Protein AF-A0A6I6S9I1-F1 (afdb_monomer)

Sequence (109 aa):
MADEYRVDLSALEDTVRKLNSILKDLGNAHSDSRYKTSLSQNALGADAAGATFLEARKLTNAHADMKGAIESIVGHLHDVMNTFGTKTKKVHGHYQNQEAETAANMSGS

Structure (mmCIF, N/CA/C/O backbone):
data_AF-A0A6I6S9I1-F1
#
_entry.id   AF-A0A6I6S9I1-F1
#
loop_
_atom_site.group_PDB
_atom_site.id
_atom_site.type_symbol
_atom_site.label_atom_id
_atom_site.label_alt_id
_atom_site.label_comp_id
_atom_site.label_asym_id
_atom_site.label_entity_id
_atom_site.label_seq_id
_atom_site.pdbx_PDB_ins_code
_atom_site.Cartn_x
_atom_site.Cartn_y
_atom_site.Cartn_z
_atom_site.occupancy
_atom_site.B_iso_or_equiv
_atom_site.auth_seq_id
_atom_site.auth_comp_id
_atom_site.auth_asym_id
_atom_site.auth_atom_id
_atom_site.pdbx_PDB_model_num
ATOM 1 N N . ME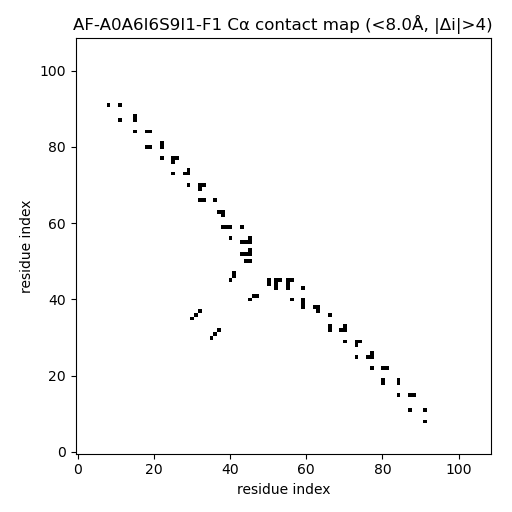T A 1 1 ? -17.787 -13.783 44.047 1.00 40.50 1 MET A N 1
ATOM 2 C CA . MET A 1 1 ? -16.548 -14.154 43.334 1.00 40.50 1 MET A CA 1
ATOM 3 C C . MET A 1 1 ? -16.792 -13.909 41.852 1.00 40.50 1 MET A C 1
ATOM 5 O O . MET A 1 1 ? -17.043 -14.847 41.110 1.00 40.50 1 MET A O 1
ATOM 9 N N . ALA A 1 2 ? -16.854 -12.640 41.455 1.00 38.88 2 ALA A N 1
ATOM 10 C CA . ALA A 1 2 ? -16.851 -12.262 40.052 1.00 38.88 2 ALA A CA 1
ATOM 11 C C . ALA A 1 2 ? -15.402 -11.885 39.754 1.00 38.88 2 ALA A C 1
ATOM 13 O O . ALA A 1 2 ? -15.014 -10.733 39.923 1.00 38.88 2 ALA A O 1
ATOM 14 N N . ASP A 1 3 ? -14.590 -12.881 39.396 1.00 42.09 3 ASP A N 1
ATOM 15 C CA . ASP A 1 3 ? -13.393 -12.637 38.586 1.00 42.09 3 ASP A CA 1
ATOM 16 C C . ASP A 1 3 ? -13.891 -12.227 37.197 1.00 42.09 3 ASP A C 1
ATOM 18 O O . ASP A 1 3 ? -13.852 -12.969 36.216 1.00 42.09 3 ASP A O 1
ATOM 22 N N . GLU A 1 4 ? -14.518 -11.057 37.160 1.00 48.62 4 GLU A N 1
ATOM 23 C CA . GLU A 1 4 ? -14.926 -10.397 35.947 1.00 48.62 4 GLU A CA 1
ATOM 24 C C . GLU A 1 4 ? -13.620 -10.010 35.276 1.00 48.62 4 GLU A C 1
ATOM 26 O O . GLU A 1 4 ? -12.825 -9.251 35.836 1.00 48.62 4 GLU A O 1
ATOM 31 N N . TYR A 1 5 ? -13.356 -10.620 34.121 1.00 47.31 5 TYR A N 1
ATOM 32 C CA . TYR A 1 5 ? -12.348 -10.168 33.179 1.00 47.31 5 TYR A CA 1
ATOM 33 C C . TYR A 1 5 ? -12.584 -8.674 32.952 1.00 47.31 5 TYR A C 1
ATOM 35 O O . TYR A 1 5 ? -13.346 -8.281 32.070 1.00 47.31 5 TYR A O 1
ATOM 43 N N . ARG A 1 6 ? -11.956 -7.838 33.782 1.00 54.22 6 ARG A N 1
ATOM 44 C CA . ARG A 1 6 ? -11.895 -6.396 33.623 1.00 54.22 6 ARG A CA 1
ATOM 45 C C . ARG A 1 6 ? -11.070 -6.202 32.368 1.00 54.22 6 ARG A C 1
ATOM 47 O O . ARG A 1 6 ? -9.842 -6.214 32.405 1.00 54.22 6 ARG A O 1
ATOM 54 N N . VAL A 1 7 ? -11.754 -6.192 31.228 1.00 59.97 7 VAL A N 1
ATOM 55 C CA . VAL A 1 7 ? -11.137 -5.900 29.945 1.00 59.97 7 VAL A CA 1
ATOM 56 C C . VAL A 1 7 ? -10.503 -4.538 30.118 1.00 59.97 7 VAL A C 1
ATOM 58 O O . VAL A 1 7 ? -11.198 -3.557 30.358 1.00 59.97 7 VAL A O 1
ATOM 61 N N . ASP A 1 8 ? -9.175 -4.505 30.090 1.00 66.25 8 ASP A N 1
ATOM 62 C CA . ASP A 1 8 ? -8.425 -3.285 30.322 1.00 66.25 8 ASP A CA 1
ATOM 63 C C . ASP A 1 8 ? -8.632 -2.368 29.114 1.00 66.25 8 ASP A C 1
ATOM 65 O O . ASP A 1 8 ? -7.959 -2.456 28.081 1.00 66.25 8 ASP A O 1
ATOM 69 N N . LEU A 1 9 ? -9.668 -1.536 29.214 1.00 66.25 9 LEU A N 1
ATOM 70 C CA . LEU A 1 9 ? -10.119 -0.634 28.162 1.00 66.25 9 LEU A CA 1
ATOM 71 C C . LEU A 1 9 ? -8.999 0.324 27.736 1.00 66.25 9 LEU A C 1
ATOM 73 O O . LEU A 1 9 ? -8.953 0.715 26.569 1.00 66.25 9 LEU A O 1
ATOM 77 N N . SER A 1 10 ? -8.061 0.617 28.644 1.00 69.12 10 SER A N 1
ATOM 78 C CA . SER A 1 10 ? -6.872 1.426 28.377 1.00 69.12 10 SER A CA 1
ATOM 79 C C . SER A 1 10 ? -5.887 0.722 27.432 1.00 69.12 10 SER A C 1
ATOM 81 O O . SER A 1 10 ? -5.452 1.300 26.433 1.00 69.12 10 SER A O 1
ATOM 83 N N . ALA A 1 11 ? -5.614 -0.567 27.660 1.00 71.19 11 ALA A N 1
ATOM 84 C CA . ALA A 1 11 ? -4.769 -1.377 26.786 1.00 71.19 11 ALA A CA 1
ATOM 85 C C . ALA A 1 11 ? -5.398 -1.541 25.394 1.00 71.19 11 ALA A C 1
ATOM 87 O O . ALA A 1 11 ? -4.699 -1.560 24.375 1.00 71.19 11 ALA A O 1
ATOM 88 N N . LEU A 1 12 ? -6.729 -1.617 25.333 1.00 67.81 12 LEU A N 1
ATOM 89 C CA . LEU A 1 12 ? -7.472 -1.685 24.082 1.00 67.81 12 LEU A CA 1
ATOM 90 C C . LEU A 1 12 ? -7.345 -0.378 23.271 1.00 67.81 12 LEU A C 1
ATOM 92 O O . LEU A 1 12 ? -7.063 -0.431 22.071 1.00 67.81 12 LEU A O 1
ATOM 96 N N . GLU A 1 13 ? -7.481 0.787 23.913 1.00 68.75 13 GLU A N 1
ATOM 97 C CA . GLU A 1 13 ? -7.262 2.097 23.279 1.00 68.75 13 GLU A CA 1
ATOM 98 C C . GLU A 1 13 ? -5.825 2.277 22.779 1.00 68.75 13 GLU A C 1
ATOM 100 O O . GLU A 1 13 ? -5.612 2.730 21.649 1.00 68.75 13 GLU A O 1
ATOM 105 N N . ASP A 1 14 ? -4.833 1.879 23.575 1.00 77.19 14 ASP A N 1
ATOM 106 C CA . ASP A 1 14 ? -3.425 1.945 23.179 1.00 77.19 14 ASP A CA 1
ATOM 107 C C . ASP A 1 14 ? -3.120 1.032 21.992 1.00 77.19 14 ASP A C 1
ATOM 109 O O . ASP A 1 14 ? -2.362 1.401 21.087 1.00 77.19 14 ASP A O 1
ATOM 113 N N . THR A 1 15 ? -3.755 -0.139 21.943 1.00 70.94 15 THR A N 1
ATOM 114 C CA . THR A 1 15 ? -3.658 -1.041 20.794 1.00 70.94 15 THR A CA 1
ATOM 115 C C . THR A 1 15 ? -4.257 -0.380 19.551 1.00 70.94 15 THR A C 1
ATOM 117 O O . THR A 1 15 ? -3.608 -0.346 18.507 1.00 70.94 15 THR A O 1
ATOM 120 N N . VAL A 1 16 ? -5.436 0.245 19.653 1.00 70.94 16 VAL A N 1
ATOM 121 C CA . VAL A 1 16 ? -6.044 1.005 18.543 1.00 70.94 16 VAL A CA 1
ATOM 122 C C . VAL A 1 16 ? -5.146 2.157 18.085 1.00 70.94 16 VAL A C 1
ATOM 124 O O . VAL A 1 16 ? -4.990 2.359 16.880 1.00 70.94 16 VAL A O 1
ATOM 127 N N . ARG A 1 17 ? -4.514 2.899 19.004 1.00 78.81 17 ARG A N 1
ATOM 128 C CA . ARG A 1 17 ? -3.569 3.975 18.653 1.00 78.81 17 ARG A CA 1
ATOM 129 C C . ARG A 1 17 ? -2.359 3.455 17.886 1.00 78.81 17 ARG A C 1
ATOM 131 O O . ARG A 1 17 ? -2.033 4.010 16.838 1.00 78.81 17 ARG A O 1
ATOM 138 N N . LYS A 1 18 ? -1.718 2.385 18.368 1.00 78.94 18 LYS A N 1
ATOM 139 C CA . LYS A 1 18 ? -0.563 1.768 17.694 1.00 78.94 18 LYS A CA 1
ATOM 140 C C . LYS A 1 18 ? -0.939 1.275 16.298 1.00 78.94 18 LYS A C 1
ATOM 142 O O . LYS A 1 18 ? -0.224 1.551 15.340 1.00 78.94 18 LYS A O 1
ATOM 147 N N . LEU A 1 19 ? -2.098 0.633 16.162 1.00 68.94 19 LEU A N 1
ATOM 148 C CA . LEU A 1 19 ? -2.598 0.165 14.870 1.00 68.94 19 LEU A CA 1
ATOM 149 C C . LEU A 1 19 ? -2.907 1.322 13.911 1.00 68.94 19 LEU A C 1
ATOM 151 O O . LEU A 1 19 ? -2.557 1.239 12.738 1.00 68.94 19 LEU A O 1
ATOM 155 N N . ASN A 1 20 ? -3.487 2.422 14.398 1.00 68.69 20 ASN A N 1
ATOM 156 C CA . ASN A 1 20 ? -3.704 3.626 13.590 1.00 68.69 20 ASN A CA 1
ATOM 157 C C . ASN A 1 20 ? -2.385 4.270 13.132 1.00 68.69 20 ASN A C 1
ATOM 159 O O . ASN A 1 20 ? -2.317 4.775 12.013 1.00 68.69 20 ASN A O 1
ATOM 163 N N . SER A 1 21 ? -1.333 4.238 13.959 1.00 79.69 21 SER A N 1
ATOM 164 C CA . SER A 1 21 ? 0.001 4.706 13.553 1.00 79.69 21 SER A CA 1
ATOM 165 C C . SER A 1 21 ? 0.568 3.847 12.427 1.00 79.69 21 SER A C 1
ATOM 167 O O . SER A 1 21 ? 0.985 4.377 11.404 1.00 79.69 21 SER A O 1
ATOM 169 N N . ILE A 1 22 ? 0.499 2.521 12.569 1.00 75.44 22 ILE A N 1
ATOM 170 C CA . ILE A 1 22 ? 0.956 1.580 11.537 1.00 75.44 22 ILE A CA 1
ATOM 171 C C . ILE A 1 22 ? 0.140 1.751 10.246 1.00 75.44 22 ILE A C 1
ATOM 173 O O . ILE A 1 22 ? 0.705 1.727 9.159 1.00 75.44 22 ILE A O 1
ATOM 177 N N . LEU A 1 23 ? -1.173 1.986 10.345 1.00 69.81 23 LEU A N 1
ATOM 178 C CA . LEU A 1 23 ? -2.040 2.327 9.208 1.00 69.81 23 LEU A CA 1
ATOM 179 C C . LEU A 1 23 ? -1.582 3.597 8.490 1.00 69.81 23 LEU A C 1
ATOM 181 O O . LEU A 1 23 ? -1.544 3.629 7.262 1.00 69.81 23 LEU A O 1
ATOM 185 N N . LYS A 1 24 ? -1.222 4.637 9.245 1.00 77.50 24 LYS A N 1
ATOM 186 C CA . LYS A 1 24 ? -0.705 5.891 8.690 1.00 77.50 24 LYS A CA 1
ATOM 187 C C . LYS A 1 24 ? 0.625 5.667 7.967 1.00 77.50 24 LYS A C 1
ATOM 189 O O . LYS A 1 24 ? 0.799 6.154 6.852 1.00 77.50 24 LYS A O 1
ATOM 194 N N . ASP A 1 25 ? 1.525 4.893 8.564 1.00 78.81 25 ASP A N 1
ATOM 195 C CA . ASP A 1 25 ? 2.823 4.565 7.970 1.00 78.81 25 ASP A CA 1
ATOM 196 C C . ASP A 1 25 ? 2.663 3.695 6.713 1.00 78.81 25 ASP A C 1
ATOM 198 O O . ASP A 1 25 ? 3.315 3.943 5.698 1.00 78.81 25 ASP A O 1
ATOM 202 N N . LEU A 1 26 ? 1.717 2.750 6.721 1.00 70.00 26 LEU A N 1
ATOM 203 C CA . LEU A 1 26 ? 1.327 1.972 5.542 1.00 70.00 26 LEU A CA 1
ATOM 204 C C . LEU A 1 26 ? 0.678 2.839 4.459 1.00 70.00 26 LEU A C 1
ATOM 206 O O . LEU A 1 26 ? 0.934 2.617 3.283 1.00 70.00 26 LEU A O 1
ATOM 210 N N . GLY A 1 27 ? -0.119 3.847 4.818 1.00 71.38 27 GLY A N 1
ATOM 211 C CA . GLY A 1 27 ? -0.679 4.809 3.862 1.00 71.38 27 GLY A CA 1
ATOM 212 C C . GLY A 1 27 ? 0.404 5.640 3.166 1.00 71.38 27 GLY A C 1
ATOM 213 O O . GLY A 1 27 ? 0.338 5.869 1.953 1.00 71.38 27 GLY A O 1
ATOM 214 N N . ASN A 1 28 ? 1.446 6.023 3.909 1.00 78.50 28 ASN A N 1
ATOM 215 C CA . ASN A 1 28 ? 2.637 6.658 3.346 1.00 78.50 28 ASN A CA 1
ATOM 216 C C . ASN A 1 28 ? 3.389 5.686 2.427 1.00 78.50 28 ASN A C 1
ATOM 218 O O . ASN A 1 28 ? 3.717 6.054 1.305 1.00 78.50 28 ASN A O 1
ATOM 222 N N . ALA A 1 29 ? 3.583 4.430 2.843 1.00 73.31 29 ALA A N 1
ATOM 223 C CA . ALA A 1 29 ? 4.219 3.397 2.023 1.00 73.31 29 ALA A CA 1
ATOM 224 C C . ALA A 1 29 ? 3.414 3.056 0.754 1.00 73.31 29 ALA A C 1
ATOM 226 O O . ALA A 1 29 ? 3.992 2.833 -0.308 1.00 73.31 29 ALA A O 1
ATOM 227 N N . HIS A 1 30 ? 2.082 3.062 0.821 1.00 71.50 30 HIS A N 1
ATOM 228 C CA . HIS A 1 30 ? 1.200 2.904 -0.336 1.00 71.50 30 HIS A CA 1
ATOM 229 C C . HIS A 1 30 ? 1.362 4.076 -1.308 1.00 71.50 30 HIS A C 1
ATOM 231 O O . HIS A 1 30 ? 1.519 3.881 -2.508 1.00 71.50 30 HIS A O 1
ATOM 237 N N . SER A 1 31 ? 1.375 5.306 -0.793 1.00 76.12 31 SER A N 1
ATOM 238 C CA . SER A 1 31 ? 1.571 6.502 -1.618 1.00 76.12 31 SER A CA 1
ATOM 239 C C . SER A 1 31 ? 2.965 6.523 -2.251 1.00 76.12 31 SER A C 1
ATOM 241 O O . SER A 1 31 ? 3.109 6.789 -3.443 1.00 76.12 31 SER A O 1
ATOM 243 N N . ASP A 1 32 ? 3.993 6.171 -1.485 1.00 76.81 32 ASP A N 1
ATOM 244 C CA . ASP A 1 32 ? 5.375 6.121 -1.952 1.00 76.81 32 ASP A CA 1
ATOM 245 C C . ASP A 1 32 ? 5.584 5.006 -2.980 1.00 76.81 32 ASP A C 1
ATOM 247 O O . ASP A 1 32 ? 6.132 5.258 -4.053 1.00 76.81 32 ASP A O 1
ATOM 251 N N . SER A 1 33 ? 5.077 3.798 -2.725 1.00 69.25 33 SER A N 1
ATOM 252 C CA . SER A 1 33 ? 5.109 2.716 -3.715 1.00 69.25 33 SER A CA 1
ATOM 253 C C .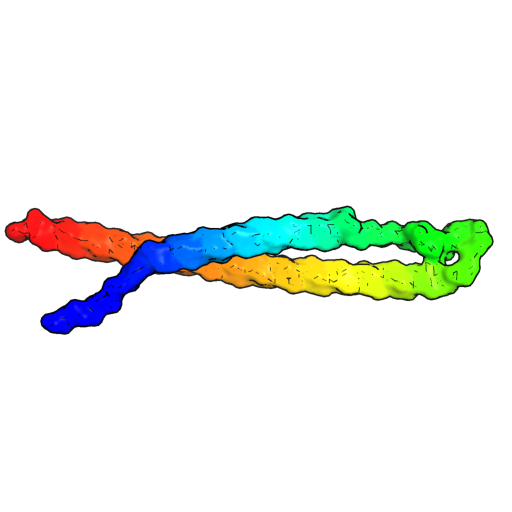 SER A 1 33 ? 4.354 3.113 -4.984 1.00 69.25 33 SER A C 1
ATOM 255 O O . SER A 1 33 ? 4.879 2.936 -6.080 1.00 69.25 33 SER A O 1
ATOM 257 N N . ARG A 1 34 ? 3.198 3.775 -4.874 1.00 72.50 34 ARG A N 1
ATOM 258 C CA . ARG A 1 34 ? 2.391 4.160 -6.036 1.00 72.50 34 ARG A CA 1
ATOM 259 C C . ARG A 1 34 ? 3.011 5.263 -6.889 1.00 72.50 34 ARG A C 1
ATOM 261 O O . ARG A 1 34 ? 2.958 5.158 -8.118 1.00 72.50 34 ARG A O 1
ATOM 268 N N . TYR A 1 35 ? 3.578 6.294 -6.262 1.00 76.69 35 TYR A N 1
ATOM 269 C CA . TYR A 1 35 ? 3.993 7.526 -6.945 1.00 76.69 35 TYR A CA 1
ATOM 270 C C . TYR A 1 35 ? 5.507 7.731 -7.023 1.00 76.69 35 TYR A C 1
ATOM 272 O O . TYR A 1 35 ? 5.973 8.357 -7.970 1.00 76.69 35 TYR A O 1
ATOM 280 N N . LYS A 1 36 ? 6.291 7.220 -6.067 1.00 76.00 36 LYS A N 1
ATOM 281 C CA . LYS A 1 36 ? 7.751 7.430 -6.034 1.00 76.00 36 LYS A CA 1
ATOM 282 C C . LYS A 1 36 ? 8.548 6.314 -6.693 1.00 76.00 36 LYS A C 1
ATOM 284 O O . LYS A 1 36 ? 9.715 6.522 -7.004 1.00 76.00 36 LYS A O 1
ATOM 289 N N . THR A 1 37 ? 7.940 5.152 -6.928 1.00 72.56 37 THR A N 1
ATOM 290 C CA . THR A 1 37 ? 8.611 4.044 -7.626 1.00 72.56 37 THR A CA 1
ATOM 291 C C . THR A 1 37 ? 8.231 3.948 -9.100 1.00 72.56 37 THR A C 1
ATOM 293 O O . THR A 1 37 ? 8.724 3.078 -9.796 1.00 72.56 37 THR A O 1
ATOM 296 N N . SER A 1 38 ? 7.362 4.813 -9.635 1.00 73.81 38 SER A N 1
ATOM 297 C CA . SER A 1 38 ? 6.932 4.673 -11.030 1.00 73.81 38 SER A CA 1
ATOM 298 C C . SER A 1 38 ? 8.096 4.867 -12.008 1.00 73.81 38 SER A C 1
ATOM 300 O O . SER A 1 38 ? 8.679 5.949 -12.079 1.00 73.81 38 SER A O 1
ATOM 302 N N . LEU A 1 39 ? 8.371 3.843 -12.812 1.00 77.56 39 LEU A N 1
ATOM 303 C CA . LEU A 1 39 ? 9.321 3.895 -13.916 1.00 77.56 39 LEU A CA 1
ATOM 304 C C . LEU A 1 39 ? 8.541 3.980 -15.236 1.00 77.56 39 LEU A C 1
ATOM 306 O O . LEU A 1 39 ? 7.691 3.131 -15.504 1.00 77.56 39 LEU A O 1
ATOM 310 N N . SER A 1 40 ? 8.787 5.009 -16.053 1.00 76.75 40 SER A N 1
ATOM 311 C CA . SER A 1 40 ? 8.131 5.129 -17.364 1.00 76.75 40 SER A CA 1
ATOM 312 C C . SER A 1 40 ? 8.715 4.123 -18.363 1.00 76.75 40 SER A C 1
ATOM 314 O O . SER A 1 40 ? 9.886 3.755 -18.266 1.00 76.75 40 SER A O 1
ATOM 316 N N . GLN A 1 41 ? 7.925 3.696 -19.356 1.00 69.94 41 GLN A N 1
ATOM 317 C CA . GLN A 1 41 ? 8.375 2.720 -20.365 1.00 69.94 41 GLN A CA 1
ATOM 318 C C . GLN A 1 41 ? 9.6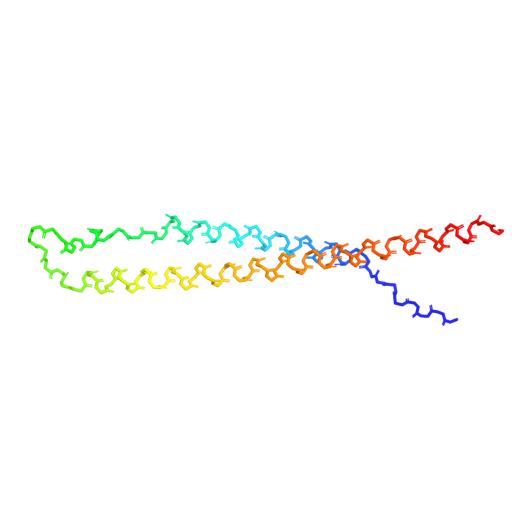38 3.156 -21.120 1.00 69.94 41 GLN A C 1
ATOM 320 O O . GLN A 1 41 ? 10.468 2.314 -21.460 1.00 69.94 41 GLN A O 1
ATOM 325 N N . ASN A 1 42 ? 9.834 4.468 -21.266 1.00 72.00 42 ASN A N 1
ATOM 326 C CA . ASN A 1 42 ? 10.992 5.047 -21.943 1.00 72.00 42 ASN A CA 1
ATOM 327 C C . ASN A 1 42 ? 12.115 5.470 -20.993 1.00 72.00 42 ASN A C 1
ATOM 329 O O . ASN A 1 42 ? 13.157 5.909 -21.472 1.00 72.00 42 ASN A O 1
ATOM 333 N N . ALA A 1 43 ? 11.955 5.326 -19.672 1.00 73.88 43 ALA A N 1
ATOM 334 C CA . ALA A 1 43 ? 12.979 5.722 -18.699 1.00 73.88 43 ALA A CA 1
ATOM 335 C C . ALA A 1 43 ? 14.301 4.966 -18.896 1.00 73.88 43 ALA A C 1
ATOM 337 O O . ALA A 1 43 ? 15.369 5.499 -18.614 1.00 73.88 43 ALA A O 1
ATOM 338 N N . LEU A 1 44 ? 14.224 3.736 -19.410 1.00 76.19 44 LEU A N 1
ATOM 339 C CA . LEU A 1 44 ? 15.381 2.897 -19.726 1.00 76.19 44 LEU A CA 1
ATOM 340 C C . LEU A 1 44 ? 15.801 2.983 -21.202 1.00 76.19 44 LEU A C 1
ATOM 342 O O . LEU A 1 44 ? 16.607 2.178 -21.660 1.00 76.19 44 LEU A O 1
ATOM 346 N N . GLY A 1 45 ? 15.241 3.931 -21.959 1.00 68.62 45 GLY A N 1
ATOM 347 C CA . GLY A 1 45 ? 15.601 4.173 -23.354 1.00 68.62 45 GLY A CA 1
ATOM 348 C C . GLY A 1 45 ? 15.119 3.110 -24.340 1.00 68.62 45 GLY A C 1
ATOM 349 O O . GLY A 1 45 ? 15.609 3.109 -25.458 1.00 68.62 45 GLY A O 1
ATOM 350 N N . ALA A 1 46 ? 14.174 2.236 -23.965 1.00 68.31 46 ALA A N 1
ATOM 351 C CA . ALA A 1 46 ? 13.706 1.117 -24.795 1.00 68.31 46 ALA A CA 1
ATOM 352 C C . ALA A 1 46 ? 13.286 1.521 -26.223 1.00 68.31 46 ALA A C 1
ATOM 354 O O . ALA A 1 46 ? 13.561 0.787 -27.168 1.00 68.31 46 ALA A O 1
ATOM 355 N N . ASP A 1 47 ? 12.659 2.693 -26.365 1.00 69.31 47 ASP A N 1
ATOM 356 C CA . ASP A 1 47 ? 12.093 3.181 -27.629 1.00 69.31 47 ASP A CA 1
ATOM 357 C C . ASP A 1 47 ? 12.887 4.363 -28.232 1.00 69.31 47 ASP A C 1
ATOM 359 O O . ASP A 1 47 ? 12.413 5.050 -29.138 1.00 69.31 47 ASP A O 1
ATOM 363 N N . ALA A 1 48 ? 14.100 4.638 -27.732 1.00 72.12 48 ALA A N 1
ATOM 364 C CA . ALA A 1 48 ? 14.950 5.712 -28.247 1.00 72.12 48 ALA A CA 1
ATOM 365 C C . ALA A 1 48 ? 15.724 5.278 -29.507 1.00 72.12 48 ALA A C 1
ATOM 367 O O . ALA A 1 48 ? 16.205 4.149 -29.616 1.00 72.12 48 ALA A O 1
ATOM 368 N N . ALA A 1 49 ? 15.910 6.195 -30.461 1.00 69.38 49 ALA A N 1
ATOM 369 C CA . ALA A 1 49 ? 16.765 5.940 -31.619 1.00 69.38 49 ALA A CA 1
ATOM 370 C C . ALA A 1 49 ? 18.217 5.699 -31.159 1.00 69.38 49 ALA A C 1
ATOM 372 O O . ALA A 1 49 ? 18.823 6.569 -30.538 1.00 69.38 49 ALA A O 1
ATOM 373 N N . GLY A 1 50 ? 18.762 4.513 -31.450 1.00 69.25 50 GLY A N 1
ATOM 374 C CA . GLY A 1 50 ? 20.084 4.085 -30.971 1.00 69.25 50 GLY A CA 1
ATOM 375 C C . GLY A 1 50 ? 20.074 3.326 -29.637 1.00 69.25 50 GLY A C 1
ATOM 376 O O . GLY A 1 50 ? 21.139 3.087 -29.073 1.00 69.25 50 GLY A O 1
ATOM 377 N N . ALA A 1 51 ? 18.901 2.932 -29.132 1.00 65.12 51 ALA A N 1
ATOM 378 C CA . ALA A 1 51 ? 18.781 2.105 -27.938 1.00 65.12 51 ALA A CA 1
ATOM 379 C C . ALA A 1 51 ? 19.486 0.749 -28.104 1.00 65.12 51 ALA A C 1
ATOM 381 O O . ALA A 1 51 ? 19.150 -0.048 -28.978 1.00 65.12 51 ALA A O 1
ATOM 382 N N . THR A 1 52 ? 20.456 0.478 -27.233 1.00 64.75 52 THR A N 1
ATOM 383 C CA . THR A 1 52 ? 21.231 -0.774 -27.202 1.00 64.75 52 THR A CA 1
ATOM 384 C C . THR A 1 52 ? 20.775 -1.736 -26.105 1.00 64.75 52 THR A C 1
ATOM 386 O O . THR A 1 52 ? 21.226 -2.879 -26.069 1.00 64.75 52 THR A O 1
ATOM 389 N N . PHE A 1 53 ? 19.869 -1.307 -25.219 1.00 71.69 53 PHE A N 1
ATOM 390 C CA . PHE A 1 53 ? 19.403 -2.106 -24.088 1.00 71.69 53 PHE A CA 1
ATOM 391 C C . PHE A 1 53 ? 18.113 -2.867 -24.428 1.00 71.69 53 PHE A C 1
ATOM 393 O O . PHE A 1 53 ? 17.001 -2.405 -24.176 1.00 71.69 53 PHE A O 1
ATOM 400 N N . LEU A 1 54 ? 18.266 -4.059 -25.008 1.00 71.38 54 LEU A N 1
ATOM 401 C CA . LEU A 1 54 ? 17.163 -4.947 -25.406 1.00 71.38 54 LEU A CA 1
ATOM 402 C C . LEU A 1 54 ? 16.316 -5.420 -24.211 1.00 71.38 54 LEU A C 1
ATOM 404 O O . LEU A 1 54 ? 15.107 -5.636 -24.328 1.00 71.38 54 LEU A O 1
ATOM 408 N N . GLU A 1 55 ? 16.929 -5.545 -23.036 1.00 78.69 55 GLU A N 1
ATOM 409 C CA . GLU A 1 55 ? 16.282 -5.977 -21.799 1.00 78.69 55 GLU A CA 1
ATOM 410 C C . GLU A 1 55 ? 15.486 -4.858 -21.115 1.00 78.69 55 GLU A C 1
ATOM 412 O O . GLU A 1 55 ? 14.747 -5.150 -20.174 1.00 78.69 55 GLU A O 1
ATOM 417 N N . ALA A 1 56 ? 15.552 -3.612 -21.604 1.00 78.69 56 ALA A N 1
ATOM 418 C CA . ALA A 1 56 ? 1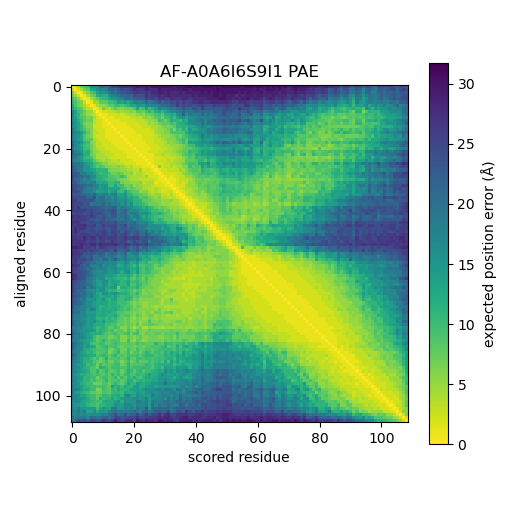4.835 -2.463 -21.046 1.00 78.69 56 ALA A CA 1
ATOM 419 C C . ALA A 1 56 ? 13.348 -2.761 -20.822 1.00 78.69 56 ALA A C 1
ATOM 421 O O . ALA A 1 56 ? 12.820 -2.540 -19.736 1.00 78.69 56 ALA A O 1
ATOM 422 N N . ARG A 1 57 ? 12.679 -3.353 -21.820 1.00 78.12 57 ARG A N 1
ATOM 423 C CA . ARG A 1 57 ? 11.261 -3.730 -21.713 1.00 78.12 57 ARG A CA 1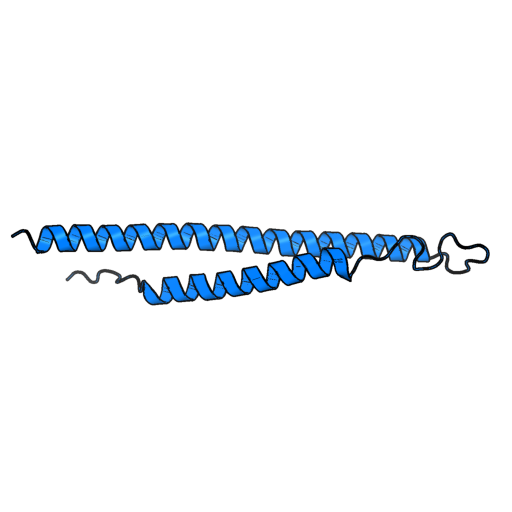
ATOM 424 C C . ARG A 1 57 ? 11.015 -4.819 -20.674 1.00 78.12 57 ARG A C 1
ATOM 426 O O . ARG A 1 57 ? 10.030 -4.747 -19.946 1.00 78.12 57 ARG A O 1
ATOM 433 N N . LYS A 1 58 ? 11.896 -5.822 -20.596 1.00 82.19 58 LYS A N 1
ATOM 434 C CA . LYS A 1 58 ? 11.783 -6.899 -19.599 1.00 82.19 58 LYS A CA 1
ATOM 435 C C . LYS A 1 58 ? 11.950 -6.345 -18.186 1.00 82.19 58 LYS A C 1
ATOM 437 O O . LYS A 1 58 ? 11.173 -6.707 -17.310 1.00 82.19 58 LYS A O 1
ATOM 442 N N . LEU A 1 59 ? 12.910 -5.443 -17.984 1.00 81.25 59 LEU A N 1
ATOM 443 C CA . LEU A 1 59 ? 13.163 -4.815 -16.692 1.00 81.25 59 LEU A CA 1
ATOM 444 C C . LEU A 1 59 ? 12.019 -3.883 -16.274 1.00 81.25 59 LEU A C 1
ATOM 446 O O . LEU A 1 59 ? 11.569 -3.961 -15.135 1.00 81.25 59 LEU A O 1
ATOM 450 N N . THR A 1 60 ? 11.492 -3.065 -17.191 1.00 82.62 60 THR A N 1
ATOM 451 C CA . THR A 1 60 ? 10.315 -2.222 -16.924 1.00 82.62 60 THR A CA 1
ATOM 452 C C . THR A 1 60 ? 9.093 -3.062 -16.550 1.00 82.62 60 THR A C 1
ATOM 454 O O . THR A 1 60 ? 8.384 -2.720 -15.606 1.00 82.62 60 THR A O 1
ATOM 457 N N . ASN A 1 61 ? 8.851 -4.175 -17.248 1.00 84.25 61 ASN A N 1
ATOM 458 C CA . ASN A 1 61 ? 7.734 -5.066 -16.931 1.00 84.25 61 ASN A CA 1
ATOM 459 C C . ASN A 1 61 ? 7.914 -5.729 -15.559 1.00 84.25 61 ASN A C 1
ATOM 461 O O . ASN A 1 61 ? 7.016 -5.651 -14.730 1.00 84.25 61 ASN A O 1
ATOM 465 N N . ALA A 1 62 ? 9.095 -6.287 -15.275 1.00 85.81 62 ALA A N 1
ATOM 466 C CA . ALA A 1 62 ? 9.393 -6.871 -13.966 1.00 85.81 62 ALA A CA 1
ATOM 467 C C . ALA A 1 62 ? 9.257 -5.841 -12.829 1.00 85.81 62 ALA A C 1
ATOM 469 O O . ALA A 1 62 ? 8.761 -6.152 -11.747 1.00 85.81 62 ALA A O 1
ATOM 470 N N . HIS A 1 63 ? 9.658 -4.593 -13.081 1.00 83.62 63 HIS A N 1
ATOM 471 C CA . HIS A 1 63 ? 9.458 -3.490 -12.151 1.00 83.62 63 HIS A CA 1
ATOM 472 C C . HIS A 1 63 ? 7.963 -3.207 -11.913 1.00 83.62 63 HIS A C 1
ATOM 474 O O . HIS A 1 63 ? 7.545 -3.023 -10.769 1.00 83.62 63 HIS A O 1
ATOM 480 N N . ALA A 1 64 ? 7.146 -3.169 -12.970 1.00 83.69 64 ALA A N 1
ATOM 481 C CA . ALA A 1 64 ? 5.702 -2.968 -12.856 1.00 83.69 64 ALA A CA 1
ATOM 482 C C . ALA A 1 64 ? 5.023 -4.097 -12.062 1.00 83.69 64 ALA A C 1
ATOM 484 O O . ALA A 1 64 ? 4.197 -3.813 -11.193 1.00 83.69 64 ALA A O 1
ATOM 485 N N . ASP A 1 65 ? 5.428 -5.347 -12.291 1.00 86.50 65 ASP A N 1
ATOM 486 C CA . ASP A 1 65 ? 4.911 -6.510 -11.566 1.00 86.50 65 ASP A CA 1
ATOM 487 C C . ASP A 1 65 ? 5.250 -6.433 -10.068 1.00 86.50 65 ASP A C 1
ATOM 489 O O . ASP A 1 65 ? 4.374 -6.607 -9.218 1.00 86.50 65 ASP A O 1
ATOM 493 N N . MET A 1 66 ? 6.498 -6.090 -9.720 1.00 79.62 66 MET A N 1
ATOM 494 C CA . MET A 1 66 ? 6.901 -5.890 -8.320 1.00 79.62 66 MET A CA 1
ATOM 495 C C . MET A 1 66 ? 6.143 -4.738 -7.658 1.00 79.62 66 MET A C 1
ATOM 497 O O . MET A 1 66 ? 5.704 -4.870 -6.515 1.00 79.62 66 MET A O 1
ATOM 501 N N . LYS A 1 67 ? 5.958 -3.620 -8.369 1.00 81.00 67 LYS A N 1
ATOM 502 C CA . LYS A 1 67 ? 5.169 -2.483 -7.881 1.00 81.00 67 LYS A CA 1
ATOM 503 C C . LYS A 1 67 ? 3.741 -2.914 -7.554 1.00 81.00 67 LYS A C 1
ATOM 505 O O . LYS A 1 67 ? 3.266 -2.636 -6.456 1.00 81.00 67 LYS A O 1
ATOM 510 N N . GLY A 1 68 ? 3.087 -3.640 -8.462 1.00 82.69 68 GLY A N 1
ATOM 511 C CA . GLY A 1 68 ? 1.735 -4.160 -8.247 1.00 82.69 68 GLY A CA 1
ATOM 512 C C . GLY A 1 68 ? 1.647 -5.119 -7.056 1.00 82.69 68 GLY A C 1
ATOM 513 O O . GLY A 1 68 ? 0.723 -5.018 -6.249 1.00 82.69 68 GLY A O 1
ATOM 514 N N . ALA A 1 69 ? 2.632 -6.006 -6.889 1.00 80.88 69 ALA A N 1
ATOM 515 C CA . ALA A 1 69 ? 2.690 -6.909 -5.741 1.00 80.88 69 ALA A CA 1
ATOM 516 C C . ALA A 1 69 ? 2.810 -6.147 -4.408 1.00 80.88 69 ALA A C 1
ATOM 518 O O . ALA A 1 69 ? 2.084 -6.445 -3.459 1.00 80.88 69 ALA A O 1
ATOM 519 N N . ILE A 1 70 ? 3.681 -5.133 -4.342 1.00 79.19 70 ILE A N 1
ATOM 520 C CA . ILE A 1 70 ? 3.847 -4.287 -3.151 1.00 79.19 70 ILE A CA 1
ATOM 521 C C . ILE A 1 70 ? 2.558 -3.513 -2.854 1.00 79.19 70 ILE A C 1
ATOM 523 O O . ILE A 1 70 ? 2.097 -3.524 -1.713 1.00 79.19 70 ILE A O 1
ATOM 527 N N . GLU A 1 71 ? 1.942 -2.893 -3.866 1.00 81.12 71 GLU A N 1
ATOM 528 C CA . GLU A 1 71 ? 0.666 -2.181 -3.716 1.00 81.12 71 GLU A CA 1
ATOM 529 C C . GLU A 1 71 ? -0.429 -3.110 -3.161 1.00 81.12 71 GLU A C 1
ATOM 531 O O . GLU A 1 71 ? -1.140 -2.735 -2.227 1.00 81.12 71 GLU A O 1
ATOM 536 N N . SER A 1 72 ? -0.517 -4.349 -3.659 1.00 82.88 72 SER A N 1
ATOM 537 C CA . SER A 1 72 ? -1.489 -5.338 -3.181 1.00 82.88 72 SER A CA 1
ATOM 538 C C . SER A 1 72 ? -1.252 -5.753 -1.726 1.00 82.88 72 SER A C 1
ATOM 540 O O . SER A 1 72 ? -2.213 -5.875 -0.965 1.00 82.88 72 SER A O 1
ATOM 542 N N . ILE A 1 73 ? 0.002 -5.985 -1.326 1.00 80.94 73 ILE A N 1
ATOM 543 C CA . ILE A 1 73 ? 0.343 -6.367 0.055 1.00 80.94 73 ILE A CA 1
ATOM 544 C C . ILE A 1 73 ? 0.000 -5.226 1.013 1.00 80.94 73 ILE A C 1
ATOM 546 O O . ILE A 1 73 ? -0.633 -5.452 2.045 1.00 80.94 73 ILE A O 1
ATOM 550 N N . VAL A 1 74 ? 0.382 -3.995 0.666 1.00 77.25 74 VAL A N 1
ATOM 551 C CA . VAL A 1 74 ? 0.097 -2.819 1.494 1.00 77.25 74 VAL A CA 1
ATOM 552 C C . VAL A 1 74 ? -1.411 -2.575 1.598 1.00 77.25 74 VAL A C 1
ATOM 554 O O . VAL A 1 74 ? -1.902 -2.300 2.693 1.00 77.25 74 VAL A O 1
ATOM 557 N N . GLY A 1 75 ? -2.159 -2.741 0.502 1.00 80.38 75 GLY A N 1
ATOM 558 C CA . GLY A 1 75 ? -3.622 -2.668 0.513 1.00 80.38 75 GLY A CA 1
ATOM 559 C C . GLY A 1 75 ? -4.251 -3.700 1.452 1.00 80.38 75 GLY A C 1
ATOM 560 O O . GLY A 1 75 ? -5.073 -3.352 2.296 1.00 80.38 75 GLY A O 1
ATOM 561 N N . HIS A 1 76 ? -3.796 -4.953 1.392 1.00 82.12 76 HIS A N 1
ATOM 562 C CA . HIS A 1 76 ? -4.302 -6.001 2.277 1.00 82.12 76 HIS A CA 1
ATOM 563 C C . HIS A 1 76 ? -4.011 -5.714 3.758 1.00 82.12 76 HIS A C 1
ATOM 565 O O . HIS A 1 76 ? -4.881 -5.890 4.612 1.00 82.12 76 HIS A O 1
ATOM 571 N N . LEU A 1 77 ? -2.808 -5.221 4.073 1.00 77.06 77 LEU A N 1
ATOM 572 C CA . LEU A 1 77 ? -2.463 -4.801 5.433 1.00 77.06 77 LEU A CA 1
ATOM 573 C C . LEU A 1 77 ? -3.370 -3.662 5.910 1.00 77.06 77 LEU A C 1
ATOM 575 O O . LEU A 1 77 ? -3.856 -3.703 7.039 1.00 77.06 77 LEU A O 1
ATOM 579 N N . HIS A 1 78 ? -3.654 -2.679 5.055 1.00 78.00 78 HIS A N 1
ATOM 580 C CA . HIS A 1 78 ? -4.577 -1.595 5.379 1.00 78.00 78 HIS A CA 1
ATOM 581 C C . HIS A 1 78 ? -5.987 -2.123 5.712 1.00 78.00 78 HIS A C 1
ATOM 583 O O . HIS A 1 78 ? -6.574 -1.724 6.720 1.00 78.00 78 HIS A O 1
ATOM 589 N N . ASP A 1 79 ? -6.508 -3.077 4.937 1.00 82.88 79 ASP A N 1
ATOM 590 C CA . ASP A 1 79 ? -7.835 -3.666 5.160 1.00 82.88 79 ASP A CA 1
ATOM 591 C C . ASP A 1 79 ? -7.929 -4.472 6.460 1.00 82.88 79 ASP A C 1
ATOM 593 O O . ASP A 1 79 ? -8.897 -4.330 7.221 1.00 82.88 79 ASP A O 1
ATOM 597 N N . VAL A 1 80 ? -6.915 -5.292 6.754 1.00 80.50 80 VAL A N 1
ATOM 598 C CA . VAL A 1 80 ? -6.837 -6.060 8.007 1.00 80.50 80 VAL A CA 1
ATOM 599 C C . VAL A 1 80 ? -6.823 -5.113 9.205 1.00 80.50 80 VAL A C 1
ATOM 601 O O . VAL A 1 80 ? -7.570 -5.311 10.168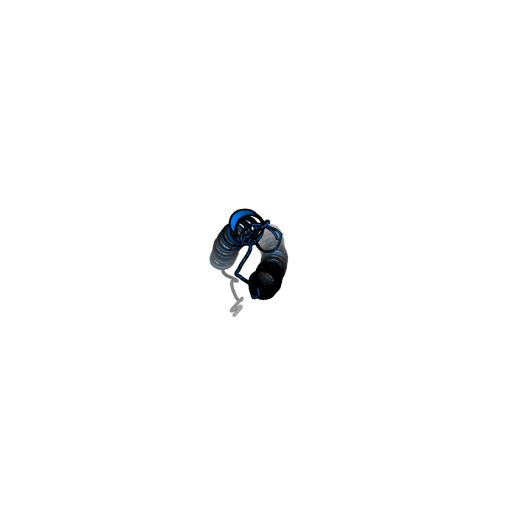 1.00 80.50 80 VAL A O 1
ATOM 604 N N . MET A 1 81 ? -6.027 -4.049 9.132 1.00 73.69 81 MET A N 1
ATOM 605 C CA . MET A 1 81 ? -5.886 -3.080 10.216 1.00 73.69 81 MET A CA 1
ATOM 606 C C . MET A 1 81 ? -7.157 -2.248 10.406 1.00 73.69 81 MET A C 1
ATOM 608 O O . MET A 1 81 ? -7.581 -2.034 11.541 1.00 73.69 81 MET A O 1
ATOM 612 N N . ASN A 1 82 ? -7.817 -1.838 9.320 1.00 77.31 82 ASN A N 1
ATOM 613 C CA . ASN A 1 82 ? -9.103 -1.144 9.383 1.00 77.31 82 ASN A CA 1
ATOM 614 C C . ASN A 1 82 ? -10.199 -2.039 9.989 1.00 77.31 82 ASN A C 1
ATOM 616 O O . ASN A 1 82 ? -10.978 -1.608 10.846 1.00 77.31 82 ASN A O 1
ATOM 620 N N . THR A 1 83 ? -10.219 -3.317 9.604 1.00 80.94 83 THR A N 1
ATOM 621 C CA . THR A 1 83 ? -11.140 -4.315 10.162 1.00 80.94 83 THR A CA 1
ATOM 622 C C . THR A 1 83 ? -10.907 -4.500 11.657 1.00 80.94 83 THR A C 1
ATOM 624 O O . THR A 1 83 ? -11.862 -4.488 12.436 1.00 80.94 83 THR A O 1
ATOM 627 N N . PHE A 1 84 ? -9.647 -4.640 12.076 1.00 75.75 84 PHE A N 1
ATOM 628 C CA . PHE A 1 84 ? -9.304 -4.772 13.486 1.00 75.75 84 PHE A CA 1
ATOM 629 C C . PHE A 1 84 ? -9.670 -3.504 14.262 1.00 75.75 84 PHE A C 1
ATOM 631 O O . PHE A 1 84 ? -10.367 -3.592 15.266 1.00 75.75 84 PHE A O 1
ATOM 638 N N . GLY A 1 85 ? -9.302 -2.317 13.772 1.00 76.06 85 GLY A N 1
ATOM 639 C CA . GLY A 1 85 ? -9.646 -1.041 14.405 1.00 76.06 85 GLY A CA 1
ATOM 640 C C . GLY A 1 85 ? -11.157 -0.842 14.570 1.00 76.06 85 GLY A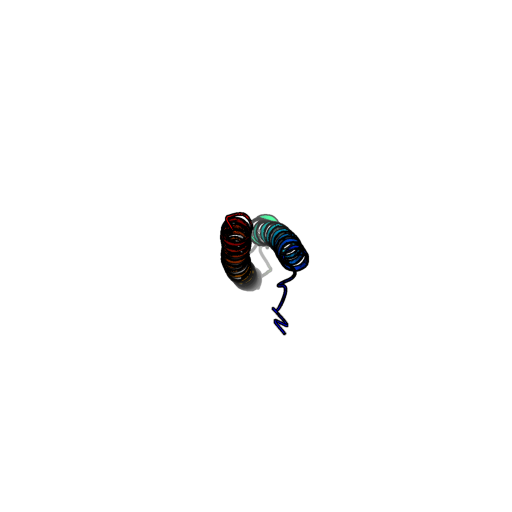 C 1
ATOM 641 O O . GLY A 1 85 ? -11.614 -0.437 15.639 1.00 76.06 85 GLY A O 1
ATOM 642 N N . THR A 1 86 ? -11.946 -1.194 13.552 1.00 78.75 86 THR A N 1
ATOM 643 C CA . THR A 1 86 ? -13.417 -1.120 13.593 1.00 78.75 86 THR A CA 1
ATOM 644 C C . THR A 1 86 ? -14.003 -2.094 14.614 1.00 78.75 86 THR A C 1
ATOM 646 O O . THR A 1 86 ? -14.835 -1.703 15.436 1.00 78.75 86 THR A O 1
ATOM 649 N N . LYS A 1 87 ? -13.552 -3.356 14.608 1.00 78.00 87 LYS A N 1
ATOM 650 C CA . LYS A 1 87 ? -14.006 -4.369 15.574 1.00 78.00 87 LYS A CA 1
ATOM 651 C C . LYS A 1 87 ? -13.637 -3.980 17.002 1.00 78.00 87 LYS A C 1
ATOM 653 O O . LYS A 1 87 ? -14.481 -4.068 17.887 1.00 78.00 87 LYS A O 1
ATOM 658 N N . THR A 1 88 ? -12.425 -3.485 17.216 1.00 74.75 88 T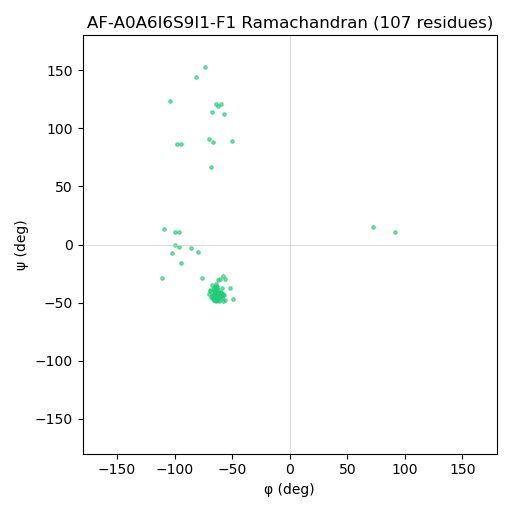HR A N 1
ATOM 659 C CA . THR A 1 88 ? -11.942 -3.075 18.534 1.00 74.75 88 THR A CA 1
ATOM 660 C C . THR A 1 88 ? -12.708 -1.871 19.076 1.00 74.75 88 THR A C 1
ATOM 662 O O . THR A 1 88 ? -13.139 -1.904 20.224 1.00 74.75 88 THR A O 1
ATOM 665 N N . LYS A 1 89 ? -12.988 -0.852 18.248 1.00 73.56 89 LYS A N 1
ATOM 666 C CA . LYS A 1 89 ? -13.874 0.265 18.634 1.00 73.56 89 LYS A CA 1
ATOM 667 C C . LYS A 1 89 ? -15.272 -0.215 19.015 1.00 73.56 89 LYS A C 1
ATOM 669 O O . LYS A 1 89 ? -15.832 0.255 20.001 1.00 73.56 89 LYS A O 1
ATOM 674 N N . LYS A 1 90 ? -15.828 -1.162 18.253 1.00 80.25 90 LYS A N 1
ATOM 675 C CA . LYS A 1 90 ? -17.144 -1.739 18.543 1.00 80.25 90 LYS A CA 1
ATOM 676 C C . LYS A 1 90 ? -17.151 -2.451 19.898 1.00 80.25 90 LYS A C 1
ATOM 678 O O . LYS A 1 90 ? -18.042 -2.208 20.701 1.00 80.25 90 LYS A O 1
ATOM 683 N N . VAL A 1 91 ? -16.147 -3.288 20.162 1.00 77.50 91 VAL A N 1
ATOM 684 C CA . VAL A 1 91 ? -15.998 -3.998 21.442 1.00 77.50 91 VAL A CA 1
ATOM 685 C C . VAL A 1 91 ? -15.833 -3.013 22.603 1.00 77.50 91 VAL A C 1
ATOM 687 O O . VAL A 1 91 ? -16.530 -3.150 23.600 1.00 77.50 91 VAL A O 1
ATOM 690 N N . HIS A 1 92 ? -14.993 -1.986 22.455 1.00 74.38 92 HIS A N 1
ATOM 691 C CA . HIS A 1 92 ? -14.822 -0.941 23.469 1.00 74.38 92 HIS A CA 1
ATOM 692 C C . HIS A 1 92 ? -16.144 -0.244 23.822 1.00 74.38 92 HIS A C 1
ATOM 694 O O . HIS A 1 92 ? -16.479 -0.118 24.996 1.00 74.38 92 HIS A O 1
ATOM 700 N N . GLY A 1 93 ? -16.921 0.161 22.810 1.00 77.50 93 GLY A N 1
ATOM 701 C CA . GLY A 1 93 ? 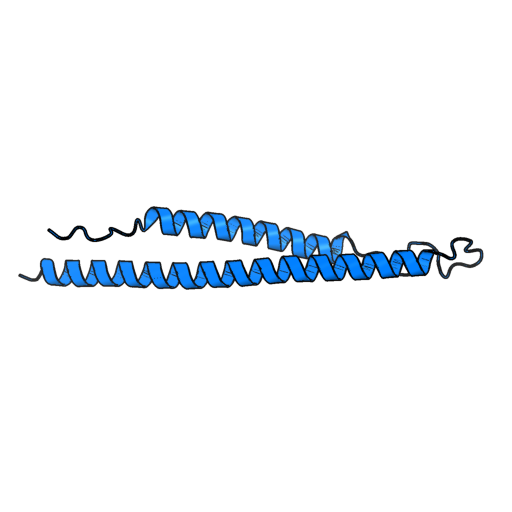-18.220 0.804 23.020 1.00 77.50 93 GLY A CA 1
ATOM 702 C C . GLY A 1 93 ? -19.238 -0.110 23.706 1.00 77.50 93 GLY A C 1
ATOM 703 O O . GLY A 1 93 ? -19.998 0.352 24.551 1.00 77.50 93 GLY A O 1
ATOM 704 N N . HIS A 1 94 ? -19.228 -1.412 23.401 1.00 79.38 94 HIS A N 1
ATOM 705 C CA . HIS A 1 94 ? -20.068 -2.377 24.114 1.00 79.38 94 HIS A CA 1
ATOM 706 C C . HIS A 1 94 ? -19.704 -2.464 25.598 1.00 79.38 94 HIS A C 1
ATOM 708 O O . HIS A 1 94 ? -20.607 -2.404 26.426 1.00 79.38 94 HIS A O 1
ATOM 714 N N . TYR A 1 95 ? -18.412 -2.535 25.933 1.00 73.44 95 TYR A N 1
ATOM 715 C CA . TYR A 1 95 ? -17.977 -2.566 27.331 1.00 73.44 95 TYR A CA 1
ATOM 716 C C . TYR A 1 95 ? -18.307 -1.269 28.080 1.00 73.44 95 TYR A C 1
ATOM 718 O O . TYR A 1 95 ? -18.851 -1.343 29.176 1.00 73.44 95 TYR A O 1
ATOM 726 N N . GLN A 1 96 ? -18.067 -0.092 27.486 1.00 74.50 96 GLN A N 1
ATOM 727 C CA . GLN A 1 96 ? -18.440 1.187 28.112 1.00 74.50 96 GLN A CA 1
ATOM 728 C C . GLN A 1 96 ? -19.945 1.283 28.392 1.00 74.50 96 GLN A C 1
ATOM 730 O O . GLN A 1 96 ? -20.345 1.709 29.474 1.00 74.50 96 GLN A O 1
ATOM 735 N N . ASN A 1 97 ? -20.784 0.870 27.439 1.00 77.69 97 ASN A N 1
ATOM 736 C CA . ASN A 1 97 ? -22.234 0.886 27.626 1.00 77.69 97 ASN A CA 1
ATOM 737 C C . ASN A 1 97 ? -22.668 -0.081 28.734 1.00 77.69 97 ASN A C 1
ATOM 739 O O . ASN A 1 97 ? -23.528 0.258 29.540 1.00 77.69 97 ASN A O 1
ATOM 743 N N . GLN A 1 98 ? -22.050 -1.261 28.799 1.00 78.06 98 GLN A N 1
ATOM 744 C CA . GLN A 1 98 ? -22.368 -2.277 29.796 1.00 78.06 98 GLN A CA 1
ATOM 745 C C . GLN A 1 98 ? -21.942 -1.850 31.212 1.00 78.06 98 GLN A C 1
ATOM 747 O O . GLN A 1 98 ? -22.700 -2.046 32.164 1.00 78.06 98 GLN A O 1
ATOM 752 N N . GLU A 1 99 ? -20.779 -1.204 31.363 1.00 71.88 99 GLU A N 1
ATOM 753 C CA . GLU A 1 99 ? -20.370 -0.592 32.636 1.00 71.88 99 GLU A CA 1
ATOM 754 C C . GLU A 1 99 ? -21.313 0.548 33.043 1.00 71.88 99 GLU A C 1
ATOM 756 O O . GLU A 1 99 ? -21.711 0.622 34.205 1.00 71.88 99 GLU A O 1
ATOM 761 N N . ALA A 1 100 ? -21.723 1.405 32.102 1.00 74.12 100 ALA A N 1
ATOM 762 C CA . ALA A 1 100 ? -22.648 2.503 32.376 1.00 74.12 100 ALA A CA 1
ATOM 763 C C . ALA A 1 100 ? -24.040 2.005 32.808 1.00 74.12 100 ALA A C 1
ATOM 765 O O . ALA A 1 100 ? -24.596 2.520 33.777 1.00 74.12 100 ALA A O 1
ATOM 766 N N . GLU A 1 101 ? -24.588 0.984 32.140 1.00 75.31 101 GLU A N 1
ATOM 767 C CA . GLU A 1 101 ? -25.857 0.350 32.525 1.00 75.31 101 GLU A CA 1
ATOM 768 C C . GLU A 1 101 ? -25.764 -0.324 33.899 1.00 75.31 101 GLU A C 1
ATOM 770 O O . GLU A 1 101 ? -26.672 -0.197 34.723 1.00 75.31 101 GLU A O 1
ATOM 775 N N . THR A 1 102 ? -24.653 -1.007 34.180 1.00 73.50 102 THR A N 1
ATOM 776 C CA . THR A 1 102 ? -24.424 -1.656 35.478 1.00 73.50 102 THR A CA 1
ATOM 777 C C . THR A 1 102 ? -24.293 -0.620 36.595 1.00 73.50 102 THR A C 1
ATOM 779 O O . THR A 1 102 ? -24.925 -0.763 37.641 1.00 73.50 102 THR A O 1
ATOM 782 N N . ALA A 1 103 ? -23.551 0.467 36.364 1.00 72.31 103 ALA A N 1
ATOM 783 C CA . ALA A 1 103 ? -23.421 1.574 37.307 1.00 72.31 103 ALA A CA 1
ATOM 784 C C . ALA A 1 103 ? -24.763 2.280 37.560 1.00 72.31 103 ALA A C 1
ATOM 786 O O . ALA A 1 103 ? -25.091 2.565 38.712 1.00 72.31 103 ALA A O 1
ATOM 787 N N . ALA A 1 104 ? -25.563 2.514 36.514 1.00 72.38 104 ALA A N 1
ATOM 788 C CA . ALA A 1 104 ? -26.894 3.110 36.636 1.00 72.38 104 ALA A CA 1
ATOM 789 C C . ALA A 1 104 ? -27.854 2.220 37.443 1.00 72.38 104 ALA A C 1
ATOM 791 O O . ALA A 1 104 ? -28.572 2.714 38.310 1.00 72.38 104 ALA A O 1
ATOM 792 N N . ASN A 1 105 ? -27.826 0.903 37.216 1.00 72.06 105 ASN A N 1
ATOM 793 C CA . ASN A 1 105 ? -28.624 -0.050 37.989 1.00 72.06 105 ASN A CA 1
ATOM 794 C C . ASN A 1 105 ? -28.167 -0.145 39.452 1.00 72.06 105 ASN A C 1
ATOM 796 O O . ASN A 1 105 ? -28.997 -0.293 40.345 1.00 72.06 105 ASN A O 1
ATOM 800 N N . MET A 1 106 ? -26.863 -0.025 39.716 1.00 72.94 106 MET A N 1
ATOM 801 C CA . MET A 1 106 ? -26.315 -0.049 41.075 1.00 72.94 106 MET A CA 1
ATOM 802 C C . MET A 1 106 ? -26.538 1.249 41.862 1.00 72.94 106 MET A C 1
ATOM 804 O O . MET A 1 106 ? -26.622 1.189 43.084 1.00 72.94 106 MET A O 1
ATOM 808 N N . SER A 1 107 ? -26.634 2.411 41.207 1.00 71.44 107 SER A N 1
ATOM 809 C CA . SER A 1 107 ? -26.914 3.691 41.883 1.00 71.44 107 SER A CA 1
ATOM 810 C C . SER A 1 107 ? -28.413 3.966 42.079 1.00 71.44 107 SER A C 1
ATOM 812 O O . SER A 1 107 ? -28.768 5.010 42.628 1.00 71.44 107 SER A O 1
ATOM 814 N N . GLY A 1 108 ? -29.283 3.081 41.584 1.00 57.09 108 GLY A N 1
ATOM 815 C CA . GLY A 1 108 ? -30.742 3.195 41.642 1.00 57.09 108 GLY A CA 1
ATOM 816 C C . GLY A 1 108 ? -31.422 2.375 42.747 1.00 57.09 108 GLY A C 1
ATOM 817 O O . GLY A 1 108 ? -32.644 2.251 42.710 1.00 57.09 108 GLY A O 1
ATOM 818 N N . SER A 1 109 ? -30.669 1.798 43.693 1.00 46.91 109 SER A N 1
ATOM 819 C CA . SER A 1 109 ? -31.185 1.106 44.893 1.00 46.91 109 SER A CA 1
ATOM 820 C C . SER A 1 109 ? -30.782 1.818 46.177 1.00 46.91 109 SER A C 1
ATOM 822 O O . SER A 1 109 ? -29.619 2.274 46.248 1.00 46.91 109 SER A O 1
#

pLDDT: mean 73.25, std 9.05, range [38.88, 86.5]

Radius of gyration: 25.18 Å; Cα contacts (8 Å, |Δi|>4): 51; chains: 1; bounding box: 52×22×76 Å

Foldseek 3Di:
DCPPVPPPLVVLVVVLVVLVVVLVVLVVVLCCLVPVQDDDLCNQPCPPDVDPCVCSNVVNVVSVVVSVVSNVVSVVSNVVSVVSSVVSVVVSVVVVVVVVVVVVVVVPD

Secondary structure (DSSP, 8-state):
--------HHHHHHHHHHHHHHHHHHHHHHHHHHHHS---TTTTTTTSTT---TTHHHHHHHHHHHHHHHHHHHHHHHHHHHHHHHHHHHHHHHHHHHHHHHHHHHTT-

Solvent-accessible surface area (backbone atoms only — not comparable to full-atom values): 6245 Å² total; per-residue (Å²): 138,79,87,64,82,73,72,56,62,65,60,53,51,52,49,45,51,54,50,52,50,52,45,51,54,44,50,51,50,43,50,40,52,65,66,73,62,67,76,57,82,58,75,61,35,50,82,44,94,84,56,81,51,82,57,31,60,59,53,50,49,53,50,51,53,51,48,52,52,51,49,51,53,45,50,50,52,45,51,54,49,51,50,48,47,52,51,50,51,51,53,51,52,51,51,54,50,51,51,50,53,50,51,54,60,62,71,70,111

Mean predicted aligned error: 12.21 Å